Protein AF-A0A8T6TNN7-F1 (afdb_monomer_lite)

Foldseek 3Di:
DKDKDKPQWDQDPVRDTDGDPAQKIKIKIKDKDKDWDDDDVQKIKIKIKMWMWMWMQGPVGIDIDTDIDDIDIDMGGDD

Sequence (79 aa):
AYYHLDTSQRYDEEGTKEPFPFEGHSVTNSVFIDVAVGLFKGVDFWGQAPIHSLDFTDLGGDRSRTGVGDVRLWLRASP

pLDDT: mean 89.94, std 10.1, range [59.69, 97.94]

Structure (mmCIF, N/CA/C/O backbone):
data_AF-A0A8T6TNN7-F1
#
_entry.id   AF-A0A8T6TNN7-F1
#
loop_
_atom_site.group_PDB
_atom_site.id
_atom_site.type_symbol
_atom_site.label_atom_id
_atom_site.label_alt_id
_atom_site.label_comp_id
_atom_site.label_asym_id
_atom_site.label_entity_id
_atom_site.label_seq_id
_atom_site.pdbx_PDB_ins_code
_atom_site.Cartn_x
_atom_site.Cartn_y
_atom_site.Cartn_z
_atom_site.occupancy
_atom_site.B_iso_or_equiv
_atom_site.auth_seq_id
_atom_site.auth_comp_id
_atom_site.auth_asym_id
_atom_site.auth_atom_id
_atom_site.pdbx_PDB_model_num
ATOM 1 N N . ALA A 1 1 ? -2.165 7.485 3.650 1.00 85.06 1 ALA A N 1
ATOM 2 C CA . ALA A 1 1 ? -0.708 7.689 3.427 1.00 85.06 1 ALA A CA 1
ATOM 3 C C . ALA A 1 1 ? -0.360 7.472 1.950 1.00 85.06 1 ALA A C 1
ATOM 5 O O . ALA A 1 1 ? -1.110 6.756 1.294 1.00 85.06 1 ALA A O 1
ATOM 6 N N . TYR A 1 2 ? 0.718 8.085 1.436 1.00 94.50 2 TYR A N 1
ATOM 7 C CA . TYR A 1 2 ? 1.208 7.914 0.055 1.00 94.50 2 TYR A CA 1
ATOM 8 C C . TYR A 1 2 ? 2.538 7.158 0.047 1.00 94.50 2 TYR A C 1
ATOM 10 O O . TYR A 1 2 ? 3.415 7.458 0.856 1.00 94.50 2 TYR A O 1
ATOM 18 N N . TYR A 1 3 ? 2.680 6.212 -0.876 1.00 95.06 3 TYR A N 1
ATOM 19 C CA . TYR A 1 3 ? 3.885 5.413 -1.066 1.00 95.06 3 TYR A CA 1
ATOM 20 C C . TYR A 1 3 ? 4.267 5.376 -2.539 1.00 95.06 3 TYR A C 1
ATOM 22 O O . TYR A 1 3 ? 3.400 5.310 -3.410 1.00 95.06 3 TYR A O 1
ATOM 30 N N . HIS A 1 4 ? 5.571 5.371 -2.785 1.00 94.44 4 HIS A N 1
ATOM 31 C CA . HIS A 1 4 ? 6.171 5.275 -4.105 1.00 94.44 4 HIS A CA 1
ATOM 32 C C . HIS A 1 4 ? 7.255 4.198 -4.071 1.00 94.44 4 HIS A C 1
ATOM 34 O O . HIS A 1 4 ? 8.106 4.206 -3.181 1.00 94.44 4 HIS A O 1
ATOM 40 N N . LEU A 1 5 ? 7.197 3.276 -5.025 1.00 91.31 5 LEU A N 1
ATOM 41 C CA . LEU A 1 5 ? 8.189 2.235 -5.245 1.00 91.31 5 LEU A CA 1
ATOM 42 C C . LEU A 1 5 ? 8.661 2.312 -6.695 1.00 91.31 5 LEU A C 1
ATOM 44 O O . LEU A 1 5 ? 7.844 2.403 -7.607 1.00 91.31 5 LEU A O 1
ATOM 48 N N . ASP A 1 6 ? 9.971 2.218 -6.877 1.00 90.62 6 ASP A N 1
ATOM 49 C CA . ASP A 1 6 ? 10.651 2.208 -8.166 1.00 90.62 6 ASP A CA 1
ATOM 50 C C . ASP A 1 6 ? 11.697 1.083 -8.128 1.00 90.62 6 ASP A C 1
ATOM 52 O O . ASP A 1 6 ? 12.564 1.065 -7.252 1.00 90.62 6 ASP A O 1
ATOM 56 N N . THR A 1 7 ? 11.590 0.120 -9.049 1.00 86.88 7 THR A N 1
ATOM 57 C CA . THR A 1 7 ? 12.486 -1.049 -9.101 1.00 86.88 7 THR A CA 1
ATOM 58 C C . THR A 1 7 ? 13.695 -0.870 -10.025 1.00 86.88 7 THR A C 1
ATOM 60 O O . THR A 1 7 ? 14.393 -1.844 -10.295 1.00 86.88 7 THR A O 1
ATOM 63 N N . SER A 1 8 ? 13.949 0.335 -10.548 1.00 77.31 8 SER A N 1
ATOM 64 C CA . SER A 1 8 ? 15.125 0.631 -11.387 1.00 77.31 8 SER A CA 1
ATOM 65 C C . SER A 1 8 ? 16.444 0.549 -10.612 1.00 77.31 8 SER A C 1
ATOM 67 O O . SER A 1 8 ? 17.511 0.396 -11.208 1.00 77.31 8 SER A O 1
ATOM 69 N N . GLN A 1 9 ? 16.380 0.636 -9.280 1.00 74.31 9 GLN A N 1
ATOM 70 C CA . GLN A 1 9 ? 17.544 0.626 -8.400 1.00 74.31 9 GLN A CA 1
ATOM 71 C C . GLN A 1 9 ? 17.546 -0.633 -7.538 1.00 74.31 9 GLN A C 1
ATOM 73 O O . GLN A 1 9 ? 16.608 -0.878 -6.777 1.00 74.31 9 GLN A O 1
ATOM 78 N N . ARG A 1 10 ? 18.631 -1.405 -7.620 1.00 72.44 10 ARG A N 1
ATOM 79 C CA . ARG A 1 10 ? 18.969 -2.418 -6.621 1.00 72.44 10 ARG A CA 1
ATOM 80 C C . ARG A 1 10 ? 19.900 -1.791 -5.591 1.00 72.44 10 ARG A C 1
ATOM 82 O O . ARG A 1 10 ? 20.712 -0.939 -5.933 1.00 72.44 10 ARG A O 1
ATOM 89 N N . TYR A 1 11 ? 19.778 -2.225 -4.345 1.00 76.00 11 TYR A N 1
ATOM 90 C CA . TYR A 1 11 ? 20.738 -1.912 -3.295 1.00 76.00 11 TYR A CA 1
ATOM 91 C C . TYR A 1 11 ? 21.511 -3.191 -2.947 1.00 76.00 11 TYR A C 1
ATOM 93 O O . TYR A 1 11 ? 20.900 -4.265 -2.878 1.00 76.00 11 TYR A O 1
ATOM 101 N N . ASP A 1 12 ? 22.832 -3.092 -2.813 1.00 74.62 12 ASP A N 1
ATOM 102 C CA . ASP A 1 12 ? 23.689 -4.174 -2.310 1.00 74.62 12 ASP A CA 1
ATOM 103 C C . ASP A 1 12 ? 23.646 -4.255 -0.768 1.00 74.62 12 ASP A C 1
ATOM 105 O O . ASP A 1 12 ? 22.865 -3.555 -0.112 1.00 74.62 12 ASP A O 1
ATOM 109 N N . GLU A 1 13 ? 24.442 -5.152 -0.182 1.00 79.31 13 GLU A N 1
ATOM 110 C CA . GLU A 1 13 ? 24.506 -5.348 1.275 1.00 79.31 13 GLU A CA 1
ATOM 111 C C . GLU A 1 13 ? 25.109 -4.125 1.996 1.00 79.31 13 GLU A C 1
ATOM 113 O O . GLU A 1 13 ? 24.854 -3.900 3.181 1.00 79.31 13 GLU A O 1
ATOM 118 N N . GLU A 1 14 ? 25.845 -3.294 1.261 1.00 87.44 14 GLU A N 1
ATOM 119 C CA . GLU A 1 14 ? 26.485 -2.055 1.688 1.00 87.44 14 GLU A CA 1
ATOM 120 C C . GLU A 1 14 ? 25.589 -0.812 1.500 1.00 87.44 14 GLU A C 1
ATOM 122 O O . GLU A 1 14 ? 25.937 0.284 1.949 1.00 87.44 14 GLU A O 1
ATOM 127 N N . GLY A 1 15 ? 24.412 -0.965 0.881 1.00 77.88 15 GLY A N 1
ATOM 128 C CA . GLY A 1 15 ? 23.479 0.125 0.586 1.00 77.88 15 GLY A CA 1
ATOM 129 C C . GLY A 1 15 ? 23.855 0.966 -0.642 1.00 77.88 15 GLY A C 1
ATOM 130 O O . GLY A 1 15 ? 23.291 2.047 -0.845 1.00 77.88 15 GLY A O 1
ATOM 131 N N . THR A 1 16 ? 24.779 0.494 -1.474 1.00 82.88 16 THR A N 1
ATOM 132 C CA . THR A 1 16 ? 25.149 1.102 -2.755 1.00 82.88 16 THR A CA 1
ATOM 133 C C . THR A 1 16 ? 24.080 0.826 -3.801 1.00 82.88 16 THR A C 1
ATOM 135 O O . THR A 1 16 ? 23.536 -0.272 -3.896 1.00 82.88 16 THR A O 1
ATOM 138 N N . LYS A 1 17 ? 23.785 1.838 -4.622 1.00 78.50 17 LYS A N 1
ATOM 139 C CA . LYS A 1 17 ? 22.860 1.711 -5.749 1.00 78.50 17 LYS A CA 1
ATOM 140 C C . LYS A 1 17 ? 23.549 1.020 -6.917 1.00 78.50 17 LYS A C 1
ATOM 142 O O . LYS A 1 17 ? 24.465 1.590 -7.506 1.00 78.50 17 LYS A O 1
ATOM 147 N N . GLU A 1 18 ? 23.039 -0.138 -7.303 1.00 69.94 18 GLU A N 1
ATOM 148 C CA . GLU A 1 18 ? 23.448 -0.841 -8.509 1.00 69.94 18 GLU A CA 1
ATOM 149 C C . GLU A 1 18 ? 22.322 -0.834 -9.554 1.00 69.94 18 GLU A C 1
ATOM 151 O O . GLU A 1 18 ? 21.141 -0.986 -9.207 1.00 69.94 18 GLU A O 1
ATOM 156 N N . PRO A 1 19 ? 22.657 -0.675 -10.847 1.00 65.19 19 PRO A N 1
ATOM 157 C CA . PRO A 1 19 ? 21.709 -0.917 -11.924 1.00 65.19 19 PRO A CA 1
ATOM 158 C C . PRO A 1 19 ? 21.187 -2.353 -11.831 1.00 65.19 19 PRO A C 1
ATOM 160 O O . PRO A 1 19 ? 21.971 -3.301 -11.805 1.00 65.19 19 PRO A O 1
ATOM 163 N N . PHE A 1 20 ? 19.867 -2.530 -11.788 1.00 64.44 20 PHE A N 1
ATOM 164 C CA . PHE A 1 20 ? 19.272 -3.861 -11.823 1.00 64.44 20 PHE A CA 1
ATOM 165 C C . PHE A 1 20 ? 19.210 -4.346 -13.282 1.00 64.44 20 PHE A C 1
ATOM 167 O O . PHE A 1 20 ? 18.518 -3.726 -14.085 1.00 64.44 20 PHE A O 1
ATOM 174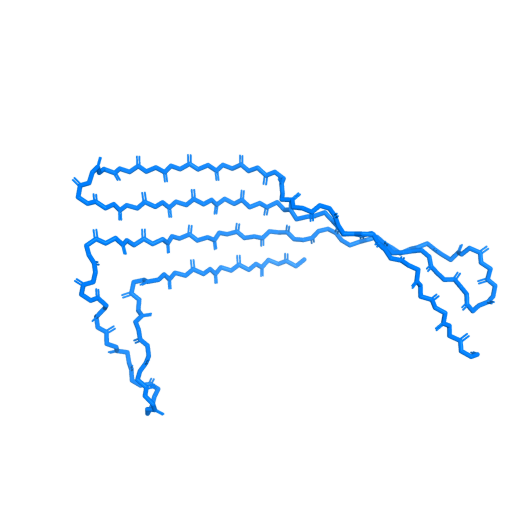 N N . PRO A 1 21 ? 19.915 -5.429 -13.666 1.00 59.69 21 PRO A N 1
ATOM 175 C CA . PRO A 1 21 ? 20.079 -5.809 -15.072 1.00 59.69 21 PRO A CA 1
ATOM 176 C C . PRO A 1 21 ? 18.879 -6.567 -15.662 1.00 59.69 21 PRO A C 1
ATOM 178 O O . PRO A 1 21 ? 18.990 -7.124 -16.751 1.00 59.69 21 PRO A O 1
ATOM 181 N N . PHE A 1 22 ? 17.742 -6.633 -14.963 1.00 59.78 22 PHE A N 1
ATOM 182 C CA . PHE A 1 22 ? 16.542 -7.223 -15.545 1.00 59.78 22 PHE A CA 1
ATOM 183 C C . PHE A 1 22 ? 15.910 -6.235 -16.515 1.00 59.78 22 PHE A C 1
ATOM 185 O O . PHE A 1 22 ? 15.731 -5.063 -16.200 1.00 59.78 22 PHE A O 1
ATOM 192 N N . GLU A 1 23 ? 15.519 -6.735 -17.681 1.00 70.06 23 GLU A N 1
ATOM 193 C CA . GLU A 1 23 ? 14.933 -5.961 -18.778 1.00 70.06 23 GLU A CA 1
ATOM 194 C C . GLU A 1 23 ? 13.516 -5.434 -18.467 1.00 70.06 23 GLU A C 1
ATOM 196 O O . GLU A 1 23 ? 12.789 -5.081 -19.388 1.00 70.06 23 GLU A O 1
ATOM 201 N N . GLY A 1 24 ? 13.115 -5.402 -17.189 1.00 76.94 24 GLY A N 1
ATOM 202 C CA . GLY A 1 24 ? 11.805 -4.985 -16.709 1.00 76.94 24 GLY A CA 1
ATOM 203 C C . GLY A 1 24 ? 11.903 -4.059 -15.493 1.00 76.94 24 GLY A C 1
ATOM 204 O O . GLY A 1 24 ? 12.532 -4.399 -14.490 1.00 76.94 24 GLY A O 1
ATOM 205 N N .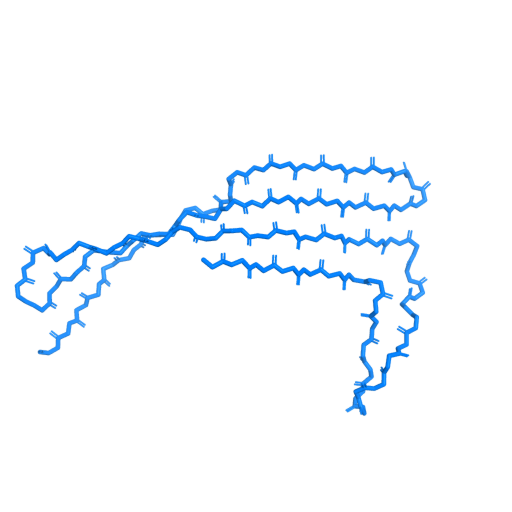 HIS A 1 25 ? 11.248 -2.905 -15.564 1.00 87.25 25 HIS A N 1
ATOM 206 C CA . HIS A 1 25 ? 11.179 -1.897 -14.508 1.00 87.25 25 HIS A CA 1
ATOM 207 C C . HIS A 1 25 ? 9.718 -1.646 -14.117 1.00 87.25 25 HIS A C 1
ATOM 209 O O . HIS A 1 25 ? 8.850 -1.523 -14.980 1.00 87.25 25 HIS A O 1
ATOM 215 N N . SER A 1 26 ? 9.445 -1.569 -12.811 1.00 90.62 26 SER A N 1
ATOM 216 C CA . SER A 1 26 ? 8.136 -1.214 -12.275 1.00 90.62 26 SER A CA 1
ATOM 217 C C . SER A 1 26 ? 8.178 0.074 -11.464 1.00 90.62 26 SER A C 1
ATOM 219 O O . SER A 1 26 ? 9.035 0.239 -10.591 1.00 90.62 26 SER A O 1
ATOM 221 N N . VAL A 1 27 ? 7.185 0.931 -11.695 1.00 94.31 27 VAL A N 1
ATOM 222 C CA . VAL A 1 27 ? 6.816 2.034 -10.808 1.00 94.31 27 VAL A CA 1
ATOM 223 C C . VAL A 1 27 ? 5.469 1.710 -10.178 1.00 94.31 27 VAL A C 1
ATOM 225 O O . VAL A 1 27 ? 4.509 1.360 -10.858 1.00 94.31 27 VAL A O 1
ATOM 228 N N . THR A 1 28 ? 5.381 1.824 -8.858 1.00 96.06 28 THR A N 1
ATOM 229 C CA . THR A 1 28 ? 4.137 1.629 -8.112 1.00 96.06 28 THR A CA 1
ATOM 230 C C . THR A 1 28 ? 3.881 2.822 -7.210 1.00 96.06 28 THR A C 1
ATOM 232 O O . THR A 1 28 ? 4.667 3.122 -6.315 1.00 96.06 28 THR A O 1
ATOM 235 N N . ASN A 1 29 ? 2.735 3.470 -7.396 1.00 97.62 29 ASN A N 1
ATOM 236 C CA . ASN A 1 29 ? 2.238 4.512 -6.506 1.00 97.62 29 ASN A CA 1
ATOM 237 C C . ASN A 1 29 ? 1.042 3.964 -5.735 1.00 97.62 29 ASN A C 1
ATOM 239 O O . ASN A 1 29 ? 0.158 3.346 -6.325 1.00 97.62 29 ASN A O 1
ATOM 243 N N . SER A 1 30 ? 1.008 4.165 -4.420 1.00 97.69 30 SER A N 1
ATOM 244 C CA . SER A 1 30 ? -0.055 3.631 -3.565 1.00 97.69 30 SER A CA 1
ATOM 245 C C . SER A 1 30 ? -0.583 4.682 -2.605 1.00 97.69 30 SER A C 1
ATOM 247 O O . SER A 1 30 ? 0.186 5.361 -1.926 1.00 97.69 30 SER A O 1
ATOM 249 N N . VAL A 1 31 ? -1.905 4.770 -2.501 1.00 97.88 31 VAL A N 1
ATOM 250 C CA . VAL A 1 31 ? -2.606 5.568 -1.496 1.00 97.88 31 VAL A CA 1
ATOM 251 C C . VAL A 1 31 ? -3.443 4.643 -0.631 1.00 97.88 31 VAL A C 1
ATOM 253 O O . VAL A 1 31 ? -4.163 3.792 -1.140 1.00 97.88 31 VAL A O 1
ATOM 256 N N . PHE A 1 32 ? -3.367 4.833 0.682 1.00 97.44 32 PHE A N 1
ATOM 257 C CA . PHE A 1 32 ? -4.146 4.072 1.656 1.00 97.44 32 PHE A CA 1
ATOM 258 C C . PHE A 1 32 ? -5.125 4.991 2.377 1.00 97.44 32 PHE A C 1
ATOM 260 O O . PHE A 1 32 ? -4.717 6.040 2.896 1.00 97.44 32 PHE A O 1
ATOM 267 N N . ILE A 1 33 ? -6.392 4.578 2.388 1.00 96.75 33 ILE A N 1
ATOM 268 C CA . ILE A 1 33 ? -7.475 5.200 3.148 1.00 96.75 33 ILE A CA 1
ATOM 269 C C . ILE A 1 33 ? -7.789 4.280 4.321 1.00 96.75 33 ILE A C 1
ATOM 271 O O . ILE A 1 33 ? -8.225 3.151 4.108 1.00 96.75 33 ILE A O 1
ATOM 275 N N . ASP A 1 34 ? -7.575 4.775 5.535 1.00 96.62 34 ASP A N 1
ATOM 276 C CA . ASP A 1 34 ? -7.833 4.065 6.784 1.00 96.62 34 ASP A CA 1
ATOM 277 C C . ASP A 1 34 ? -9.069 4.647 7.477 1.00 96.62 34 ASP A C 1
ATOM 279 O O . ASP A 1 34 ? -9.228 5.866 7.569 1.00 96.62 34 ASP A O 1
ATOM 283 N N . VAL A 1 35 ? -9.935 3.776 7.991 1.00 96.44 35 VAL A N 1
ATOM 284 C CA . VAL A 1 35 ? -11.119 4.132 8.778 1.00 96.44 35 VAL A CA 1
ATOM 285 C C . VAL A 1 35 ? -11.115 3.314 10.061 1.00 96.44 35 VAL A C 1
ATOM 287 O O . VAL A 1 35 ? -10.917 2.102 10.026 1.00 96.44 35 VAL A O 1
ATOM 290 N N . ALA A 1 36 ? -11.374 3.975 11.187 1.00 96.19 36 ALA A N 1
ATOM 291 C CA . ALA A 1 36 ? -11.556 3.338 12.482 1.00 96.19 36 ALA A CA 1
ATOM 292 C C . ALA A 1 36 ? -12.869 3.817 13.111 1.00 96.19 36 ALA A C 1
ATOM 294 O O . ALA A 1 36 ? -13.143 5.018 13.148 1.00 96.19 36 ALA A O 1
ATOM 295 N N . VAL A 1 37 ? -13.678 2.879 13.598 1.00 97.38 37 VAL A N 1
ATOM 296 C CA . VAL A 1 37 ? -14.965 3.142 14.248 1.00 97.38 37 VAL A CA 1
ATOM 297 C C . VAL A 1 37 ? -15.028 2.350 15.548 1.00 97.38 37 VAL A C 1
ATOM 299 O O . VAL A 1 37 ? -14.959 1.123 15.532 1.00 97.38 37 VAL A O 1
ATOM 302 N N . GLY A 1 38 ? -15.186 3.045 16.673 1.00 96.56 38 GLY A N 1
ATOM 303 C CA . GLY A 1 38 ? -15.431 2.400 17.962 1.00 96.56 38 GLY A CA 1
ATOM 304 C C . GLY A 1 38 ? -16.810 1.742 17.982 1.00 96.56 38 GLY A C 1
ATOM 305 O O . GLY A 1 38 ? -17.808 2.397 17.683 1.00 96.56 38 GLY A O 1
ATOM 306 N N . LEU A 1 39 ? -16.867 0.454 18.326 1.00 95.06 39 LEU A N 1
ATOM 307 C CA . LEU A 1 39 ? -18.123 -0.296 18.448 1.00 95.06 39 LEU A CA 1
ATOM 308 C C . LEU A 1 39 ? -18.610 -0.306 19.900 1.00 95.06 39 LEU A C 1
ATOM 310 O O . LEU A 1 39 ? -19.757 0.031 20.185 1.00 95.06 39 LEU A O 1
ATOM 314 N N . PHE A 1 40 ? -17.711 -0.670 20.819 1.00 95.06 40 PHE A N 1
ATOM 315 C CA . PHE A 1 40 ? -17.936 -0.726 22.265 1.00 95.06 40 PHE A CA 1
ATOM 316 C C . PHE A 1 40 ? -16.666 -0.282 22.999 1.00 95.06 40 PHE A C 1
ATOM 318 O O . PHE A 1 40 ? -15.601 -0.156 22.397 1.00 95.06 40 PHE A O 1
ATOM 325 N N . LYS A 1 41 ? -16.742 -0.074 24.319 1.00 94.62 41 LYS A N 1
ATOM 326 C CA . LYS A 1 41 ? -15.546 0.230 25.116 1.00 94.62 41 LYS A CA 1
ATOM 327 C C . LYS A 1 41 ? -14.522 -0.902 24.963 1.00 94.62 41 LYS A C 1
ATOM 329 O O . LYS A 1 41 ? -14.809 -2.039 25.324 1.00 94.62 41 LYS A O 1
ATOM 334 N N . GLY A 1 42 ? -13.348 -0.561 24.440 1.00 94.00 42 GLY A N 1
ATOM 335 C CA . GLY A 1 42 ? -12.260 -1.508 24.206 1.00 94.00 42 GLY A CA 1
ATOM 336 C C . GLY A 1 42 ? -12.392 -2.344 22.929 1.00 94.00 42 GLY A C 1
ATOM 337 O O . GLY A 1 42 ? -11.600 -3.264 22.760 1.00 94.00 42 GLY A O 1
ATOM 338 N N . VAL A 1 43 ? -13.355 -2.060 22.036 1.00 96.69 43 VAL A N 1
ATOM 339 C CA . VAL A 1 43 ? -13.512 -2.760 20.748 1.00 96.69 43 VAL A CA 1
ATOM 340 C C . VAL A 1 43 ? -13.712 -1.767 19.605 1.00 96.69 43 VAL A C 1
ATOM 342 O O . VAL A 1 43 ? -14.731 -1.074 19.549 1.00 96.69 43 VAL A O 1
ATOM 345 N N . ASP A 1 44 ? -12.792 -1.793 18.643 1.00 97.44 44 ASP A N 1
ATOM 346 C CA . ASP A 1 44 ? -12.828 -0.964 17.439 1.00 97.44 44 ASP A CA 1
ATOM 347 C C . ASP A 1 44 ? -12.916 -1.820 16.172 1.00 97.44 44 ASP A C 1
ATOM 349 O O . ASP A 1 44 ? -12.238 -2.843 16.042 1.00 97.44 44 ASP A O 1
ATOM 353 N N . PHE A 1 45 ? -13.694 -1.355 15.199 1.00 97.44 45 PHE A N 1
ATOM 354 C CA . PHE A 1 45 ? -13.637 -1.813 13.818 1.00 97.44 45 PHE A CA 1
ATOM 355 C C . PHE A 1 45 ? -12.674 -0.949 13.016 1.00 97.44 45 PHE A C 1
ATOM 357 O O . PHE A 1 45 ? -12.746 0.277 13.060 1.00 97.44 45 PHE A O 1
ATOM 364 N N . TRP A 1 46 ? -11.805 -1.596 12.253 1.00 97.88 46 TRP A N 1
ATOM 365 C CA . TRP A 1 46 ? -10.857 -0.952 11.364 1.00 97.88 46 TRP A CA 1
ATOM 366 C C . TRP A 1 46 ? -11.044 -1.463 9.942 1.00 97.88 46 TRP A C 1
ATOM 368 O O . TRP A 1 46 ? -11.275 -2.652 9.709 1.00 97.88 46 TRP A O 1
ATOM 378 N N . GLY A 1 47 ? -10.911 -0.551 8.990 1.00 97.31 47 GLY A N 1
ATOM 379 C CA . GLY A 1 47 ? -10.919 -0.853 7.574 1.00 97.31 47 GLY A CA 1
ATOM 380 C C . GLY A 1 47 ? -9.857 -0.050 6.848 1.00 97.31 47 GLY A C 1
ATOM 381 O O . GLY A 1 47 ? -9.605 1.106 7.182 1.00 97.31 47 GLY A O 1
ATOM 382 N N . GLN A 1 48 ? -9.256 -0.657 5.835 1.00 97.56 48 GLN A N 1
ATOM 383 C CA . GLN A 1 48 ? -8.321 0.005 4.950 1.00 97.56 48 GLN A CA 1
ATOM 384 C C . GLN A 1 48 ? -8.611 -0.347 3.495 1.00 97.56 48 GLN A C 1
ATOM 386 O O . GLN A 1 48 ? -8.708 -1.522 3.138 1.00 97.56 48 GLN A O 1
ATOM 391 N N . ALA A 1 49 ? -8.692 0.681 2.655 1.00 97.62 49 ALA A N 1
ATOM 392 C CA . ALA A 1 49 ? -8.821 0.554 1.211 1.00 97.62 49 ALA A CA 1
ATOM 393 C C . ALA A 1 49 ? -7.561 1.111 0.524 1.00 97.62 49 ALA A C 1
ATOM 395 O O . ALA A 1 49 ? -7.280 2.311 0.648 1.00 97.62 49 ALA A O 1
ATOM 396 N N . PRO A 1 50 ? -6.788 0.267 -0.180 1.00 97.56 50 PRO A N 1
ATOM 397 C CA . PRO A 1 50 ? -5.647 0.719 -0.955 1.00 97.56 50 PRO A CA 1
ATOM 398 C C . PRO A 1 50 ? -6.034 1.030 -2.408 1.00 97.56 50 PRO A C 1
ATOM 400 O O . PRO A 1 50 ? -6.814 0.312 -3.032 1.00 97.56 50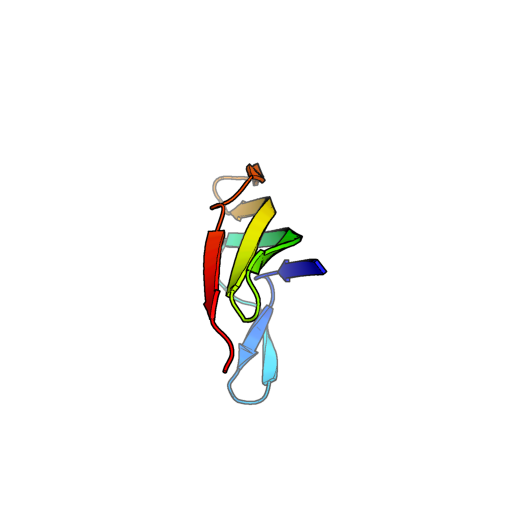 PRO A O 1
ATOM 403 N N . ILE A 1 51 ? -5.458 2.090 -2.964 1.00 97.94 51 ILE A N 1
ATOM 404 C CA . ILE A 1 51 ? -5.555 2.457 -4.379 1.00 97.94 51 ILE A CA 1
ATOM 405 C C . ILE A 1 51 ? -4.140 2.453 -4.944 1.00 97.94 51 ILE A C 1
ATOM 407 O O . ILE A 1 51 ? -3.265 3.142 -4.415 1.00 97.94 51 ILE A O 1
ATOM 411 N N . HIS A 1 52 ? -3.925 1.692 -6.013 1.00 97.81 52 HIS A N 1
ATOM 412 C CA . HIS A 1 52 ? -2.623 1.520 -6.645 1.00 97.81 52 HIS A CA 1
ATOM 413 C C . HIS A 1 52 ? -2.639 2.030 -8.083 1.00 97.81 52 HIS A C 1
ATOM 415 O O . HIS A 1 52 ? -3.616 1.832 -8.805 1.00 97.81 52 HIS A O 1
ATOM 421 N N . SER A 1 53 ? -1.531 2.634 -8.501 1.00 97.69 53 SER A N 1
ATOM 422 C CA . SER A 1 53 ? -1.157 2.824 -9.901 1.00 97.69 53 SER A CA 1
ATOM 423 C C . SER A 1 53 ? 0.119 2.034 -10.142 1.00 97.69 53 SER A C 1
ATOM 425 O O . SER A 1 53 ? 1.117 2.284 -9.466 1.00 97.69 53 SER A O 1
ATOM 427 N N . LEU A 1 54 ? 0.052 1.064 -11.048 1.00 96.69 54 LEU A N 1
ATOM 428 C CA . LEU A 1 54 ? 1.143 0.170 -11.410 1.00 96.69 54 LEU A CA 1
ATOM 429 C C . LEU A 1 54 ? 1.535 0.45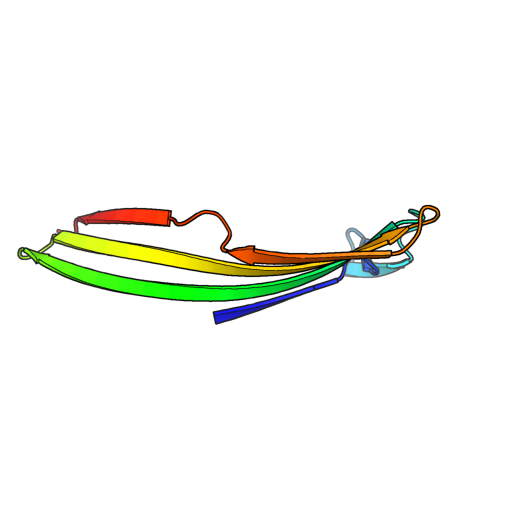5 -12.850 1.00 96.69 54 LEU A C 1
ATOM 431 O O . LEU A 1 54 ? 0.694 0.317 -13.736 1.00 96.69 54 LEU A O 1
ATOM 435 N N . ASP A 1 55 ? 2.795 0.786 -13.069 1.00 96.06 55 ASP A N 1
ATOM 436 C CA . ASP A 1 55 ? 3.407 0.911 -14.382 1.00 96.06 55 ASP A CA 1
ATOM 437 C C . ASP A 1 55 ? 4.535 -0.123 -14.467 1.00 96.06 55 ASP A C 1
ATOM 439 O O . ASP A 1 55 ? 5.338 -0.264 -13.539 1.00 96.06 55 ASP A O 1
ATOM 443 N N . PHE A 1 56 ? 4.555 -0.907 -15.540 1.00 92.38 56 PHE A N 1
ATOM 444 C CA . PHE A 1 56 ? 5.554 -1.936 -15.799 1.00 92.38 56 PHE A CA 1
ATOM 445 C C . PHE A 1 56 ? 6.018 -1.851 -17.249 1.00 92.38 56 PHE A C 1
ATOM 447 O O . PHE A 1 56 ? 5.216 -2.021 -18.168 1.00 92.38 56 PHE A O 1
ATOM 454 N N . THR A 1 57 ? 7.310 -1.625 -17.437 1.00 90.38 57 THR A N 1
ATOM 455 C CA . THR A 1 57 ? 7.964 -1.529 -18.743 1.00 90.38 57 THR A CA 1
ATOM 456 C C . THR A 1 57 ? 8.947 -2.675 -18.875 1.00 90.38 57 THR A C 1
ATOM 458 O O . THR A 1 57 ? 9.820 -2.810 -18.021 1.00 90.38 57 THR A O 1
ATOM 461 N N . ASP A 1 58 ? 8.832 -3.477 -19.934 1.00 88.62 58 ASP A N 1
ATOM 462 C CA . ASP A 1 58 ? 9.837 -4.477 -20.306 1.00 88.62 58 ASP A CA 1
ATOM 463 C C . ASP A 1 58 ? 10.064 -4.555 -21.827 1.00 88.62 58 ASP A C 1
ATOM 465 O O . ASP A 1 58 ? 9.526 -3.745 -22.584 1.00 88.62 58 ASP A O 1
ATOM 469 N N . LEU A 1 59 ? 10.847 -5.535 -22.306 1.00 83.88 59 LEU A N 1
ATOM 470 C CA . LEU A 1 59 ? 11.040 -5.768 -23.750 1.00 83.88 59 LEU A CA 1
ATOM 471 C C . LEU A 1 59 ? 9.727 -5.983 -24.524 1.00 83.88 59 LEU A C 1
ATOM 473 O O . LEU A 1 59 ? 9.684 -5.768 -25.735 1.00 83.88 59 LEU A O 1
ATOM 477 N N . GLY A 1 60 ? 8.674 -6.445 -23.846 1.00 85.56 60 GLY A N 1
ATOM 478 C CA . GLY A 1 60 ? 7.347 -6.663 -24.416 1.00 85.56 60 GLY A CA 1
ATOM 479 C C . GLY A 1 60 ? 6.494 -5.395 -24.496 1.00 85.56 60 GLY A C 1
ATOM 480 O O . GLY A 1 60 ? 5.387 -5.455 -25.035 1.00 85.56 60 GLY A O 1
ATOM 481 N N . GLY A 1 61 ? 6.997 -4.266 -23.989 1.00 86.94 61 GLY A N 1
ATOM 482 C CA . GLY A 1 61 ? 6.346 -2.961 -23.997 1.00 86.94 61 GLY A CA 1
ATOM 483 C C . GLY A 1 61 ? 5.804 -2.532 -22.633 1.00 86.94 61 GLY A C 1
ATOM 484 O O . GLY A 1 61 ? 6.065 -3.145 -21.596 1.00 86.94 61 GLY A O 1
ATOM 485 N N . ASP A 1 62 ? 5.021 -1.455 -22.656 1.00 92.50 62 ASP A N 1
ATOM 486 C CA . ASP A 1 62 ? 4.494 -0.809 -21.457 1.00 92.50 62 ASP A CA 1
ATOM 487 C C . ASP A 1 62 ? 3.116 -1.352 -21.073 1.00 92.50 62 ASP A C 1
ATOM 489 O O . ASP A 1 62 ? 2.207 -1.485 -21.899 1.00 92.50 62 ASP A O 1
ATOM 493 N N . ARG A 1 63 ? 2.941 -1.636 -19.784 1.00 94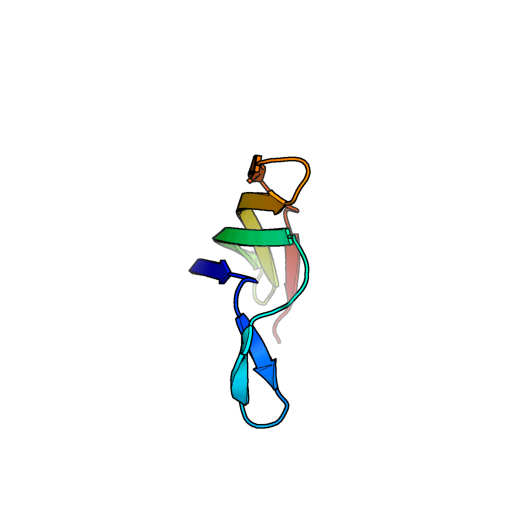.50 63 ARG A N 1
ATOM 494 C CA . ARG A 1 63 ? 1.676 -2.047 -19.176 1.00 94.50 63 ARG A CA 1
ATOM 495 C C . ARG A 1 63 ? 1.402 -1.174 -17.967 1.00 94.50 63 ARG A C 1
ATOM 497 O O . ARG A 1 63 ? 2.185 -1.165 -17.024 1.00 94.50 63 ARG A O 1
ATOM 504 N N . SER A 1 64 ? 0.255 -0.505 -17.968 1.00 96.56 64 SER A N 1
ATOM 505 C CA . SER A 1 64 ? -0.203 0.281 -16.828 1.00 96.56 64 SER A CA 1
ATOM 506 C C . SER A 1 64 ? -1.575 -0.171 -16.342 1.00 96.56 64 SER A C 1
ATOM 508 O O . SER A 1 64 ? -2.431 -0.614 -17.116 1.00 96.56 64 SER A O 1
ATOM 510 N N . ARG A 1 65 ? -1.791 -0.098 -15.027 1.00 97.38 65 ARG A N 1
ATOM 511 C CA . ARG A 1 65 ? -3.090 -0.362 -14.407 1.00 97.38 65 ARG A CA 1
ATOM 512 C C . ARG A 1 65 ? -3.270 0.448 -13.133 1.00 97.38 65 ARG A C 1
ATOM 514 O O . ARG A 1 65 ? -2.466 0.363 -12.210 1.00 97.38 65 ARG A O 1
ATOM 521 N N . THR A 1 66 ? -4.401 1.138 -13.046 1.00 97.88 66 THR A N 1
ATOM 522 C CA . THR A 1 66 ? -4.875 1.767 -11.811 1.00 97.88 66 THR A CA 1
ATOM 523 C C . THR A 1 66 ? -6.067 0.993 -11.268 1.00 97.88 66 THR A C 1
ATOM 525 O O . THR A 1 66 ? -6.948 0.582 -12.028 1.00 97.88 66 THR A O 1
ATOM 528 N N . GLY A 1 67 ? -6.113 0.777 -9.957 1.00 97.12 67 GLY A N 1
ATOM 529 C CA . GLY A 1 67 ? -7.226 0.066 -9.346 1.00 97.12 67 GLY A CA 1
ATOM 530 C C . GLY A 1 67 ? -7.219 0.071 -7.828 1.00 97.12 67 GLY A C 1
ATOM 531 O O . GLY A 1 67 ? -6.250 0.467 -7.182 1.00 97.12 67 GLY A O 1
ATOM 532 N N . VAL A 1 68 ? -8.337 -0.388 -7.273 1.00 97.00 68 VAL A N 1
ATOM 533 C CA . VAL A 1 68 ? -8.466 -0.678 -5.845 1.00 97.00 68 VAL A CA 1
ATOM 534 C C . VAL A 1 68 ? -7.814 -2.034 -5.582 1.00 97.00 68 VAL A C 1
ATOM 536 O O . VAL A 1 68 ? -8.092 -2.995 -6.300 1.00 97.00 68 VAL A O 1
ATOM 539 N N . GLY A 1 69 ? -6.915 -2.086 -4.602 1.00 95.00 69 GLY A N 1
ATOM 540 C CA . GLY A 1 69 ? -6.301 -3.331 -4.146 1.00 95.00 69 GLY A CA 1
ATOM 541 C C . GLY A 1 69 ? -7.171 -4.057 -3.121 1.00 95.00 69 GLY A C 1
ATOM 542 O O . GLY A 1 69 ? -8.358 -3.770 -2.960 1.00 95.00 69 GLY A O 1
ATOM 543 N N . ASP A 1 70 ? -6.564 -4.982 -2.387 1.00 97.19 70 ASP A N 1
ATOM 544 C CA . ASP A 1 70 ? -7.292 -5.795 -1.418 1.00 97.19 70 ASP A CA 1
ATOM 545 C C . ASP A 1 70 ? -7.710 -4.967 -0.198 1.00 97.19 70 ASP A C 1
ATOM 547 O O . ASP A 1 70 ? -6.879 -4.459 0.563 1.00 97.19 70 ASP A O 1
ATOM 551 N N . VAL A 1 71 ? -9.023 -4.837 -0.002 1.00 97.31 71 VAL A N 1
ATOM 552 C CA . VAL A 1 71 ? -9.590 -4.182 1.180 1.00 97.31 71 VAL A CA 1
ATOM 553 C C . VAL A 1 71 ? -9.309 -5.042 2.408 1.00 97.31 71 VAL A C 1
ATOM 555 O O . VAL A 1 71 ? -9.629 -6.230 2.444 1.00 97.31 71 VAL A O 1
ATOM 558 N N . ARG A 1 72 ? -8.739 -4.423 3.441 1.00 97.75 72 ARG A N 1
ATOM 559 C CA . ARG A 1 72 ? -8.396 -5.084 4.703 1.00 97.75 72 ARG A CA 1
ATOM 560 C C . ARG A 1 72 ? -9.345 -4.619 5.789 1.00 97.75 72 ARG A C 1
ATOM 562 O O . ARG A 1 72 ? -9.463 -3.420 6.008 1.00 97.75 72 ARG A O 1
ATOM 569 N N . LEU A 1 73 ? -9.992 -5.551 6.479 1.00 97.88 73 LEU A N 1
ATOM 570 C CA . LEU A 1 73 ? -10.889 -5.269 7.600 1.00 97.88 73 LEU A CA 1
ATOM 571 C C . LEU A 1 73 ? -10.435 -6.066 8.821 1.00 97.88 73 LEU A C 1
ATOM 573 O O . LEU A 1 73 ? -10.070 -7.234 8.687 1.00 97.88 73 LEU A O 1
ATOM 577 N N . TRP A 1 74 ? -10.459 -5.458 10.004 1.00 97.75 74 TRP A N 1
ATOM 578 C CA . TRP A 1 74 ? -10.122 -6.149 11.247 1.00 97.75 74 TRP A CA 1
ATOM 579 C C . TRP A 1 74 ? -10.831 -5.536 12.454 1.00 97.75 74 TRP A C 1
ATOM 581 O O . TRP A 1 74 ? -11.238 -4.376 12.447 1.00 97.75 74 TRP A O 1
ATOM 591 N N . LEU A 1 75 ? -10.977 -6.336 13.509 1.00 97.50 75 LEU A N 1
ATOM 592 C CA . LEU A 1 75 ? -11.393 -5.865 14.825 1.00 97.50 75 LEU A CA 1
ATOM 593 C C . LEU A 1 75 ? -10.160 -5.740 15.714 1.00 97.50 75 LEU A C 1
ATOM 595 O O . LEU A 1 75 ? -9.277 -6.598 15.692 1.00 97.50 75 LEU A O 1
ATOM 599 N N . ARG A 1 76 ? -10.112 -4.684 16.518 1.00 94.69 76 ARG A N 1
ATOM 600 C CA . ARG A 1 76 ? -9.085 -4.483 17.537 1.00 94.69 76 ARG A CA 1
ATOM 60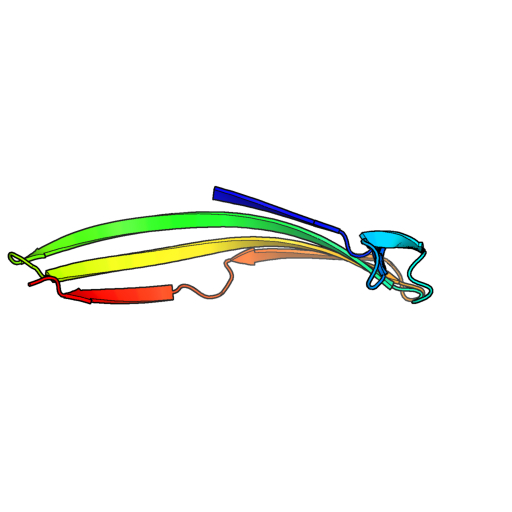1 C C . ARG A 1 76 ? -9.746 -4.494 18.907 1.00 94.69 76 ARG A C 1
ATOM 603 O O . ARG A 1 76 ? -10.655 -3.708 19.146 1.00 94.69 76 ARG A O 1
ATOM 610 N N . ALA A 1 77 ? -9.261 -5.358 19.795 1.00 94.94 77 ALA A N 1
ATOM 611 C CA . ALA A 1 77 ? -9.613 -5.342 21.209 1.00 94.94 77 ALA A CA 1
ATOM 612 C C . ALA A 1 77 ? -8.464 -4.726 22.020 1.00 94.94 77 ALA A C 1
ATOM 614 O O . ALA A 1 77 ? -7.302 -5.085 21.810 1.00 94.94 77 ALA A O 1
ATOM 615 N N . SER A 1 78 ? -8.772 -3.805 22.929 1.00 88.81 78 SER A N 1
ATOM 616 C CA . SER A 1 78 ? -7.822 -3.259 23.903 1.00 88.81 78 SER A CA 1
ATOM 617 C C . SER A 1 78 ? -8.294 -3.558 25.331 1.00 88.81 78 SER A C 1
ATOM 619 O O . SER A 1 78 ? -9.506 -3.529 25.555 1.00 88.81 78 SER A O 1
ATOM 621 N N . PRO A 1 79 ? -7.372 -3.829 26.277 1.00 77.62 79 PRO A N 1
ATOM 622 C CA . PRO A 1 79 ? -7.705 -3.987 27.694 1.00 77.62 79 PRO A CA 1
ATOM 623 C C . PRO A 1 79 ? -8.458 -2.788 28.287 1.00 77.62 79 PRO A C 1
ATOM 625 O O . PRO A 1 79 ? -8.225 -1.648 27.818 1.00 77.62 79 PRO A O 1
#

Radius of gyration: 18.45 Å; chains: 1; bounding box: 45×15×52 Å

Secondary structure (DSSP, 8-state):
-EEEEETTEEE-TT--EEE--SS-EEEEEEEEEEEEEEEETTEEEEEEEEEEEEEEEETTEEEEEEEE---EEEEEE--